Protein AF-I9ULK7-F1 (afdb_monomer)

pLDDT: mean 89.45, std 17.66, range [39.62, 98.81]

Radius of gyration: 28.42 Å; Cα contacts (8 Å, |Δi|>4): 139; chains: 1; bounding box: 73×61×87 Å

Nearest PDB structures (foldseek):
  4o8s-assembly1_A  TM=9.988E-01  e=1.876E-19  Helicobacter pylori J99
  4ok0-assembly1_A  TM=9.997E-01  e=8.310E-19  Helicobacter pylori J99
  8sqz-assembly1_D  TM=2.771E-01  e=1.094E+00  Homo sapiens
  2pfd-assembly1_A  TM=3.290E-01  e=4.106E+00  Rattus norvegicus

Sequence (172 aa):
MVRYATKDNKEEQTLKLEISYRDAPKESEVNVIEGMRIAKIERIIDNKLCACFDGEHIRTKARDLFDLHFLVKHYEEHFNLDLASRLKDFSKDPDKLVSDYLVDVKLDALLNQIMDLEETALELGVMAQLIHKKLEKQSHSLNALQEQQGYSNNDNSLDNSNENTYTHKRRR

Foldseek 3Di:
DDWDADPVGPDIDDDDDDDDPPDDDDPVQWDADPNDTDGDLLVVLVVLLLQDPNNPHHDQACVSLVVLLVCLVPPLVSDALVSLVSQLVSLVDLVVQCVSHVVNQCPDPVRVVPDPSSVSSVSSNVSSVVSNVVNVVVVVVVVVVVVVVVVVVVVPPDDDDDDDDDDDDDDD

Structure (mmCIF, N/CA/C/O backbone):
data_AF-I9ULK7-F1
#
_entry.id   AF-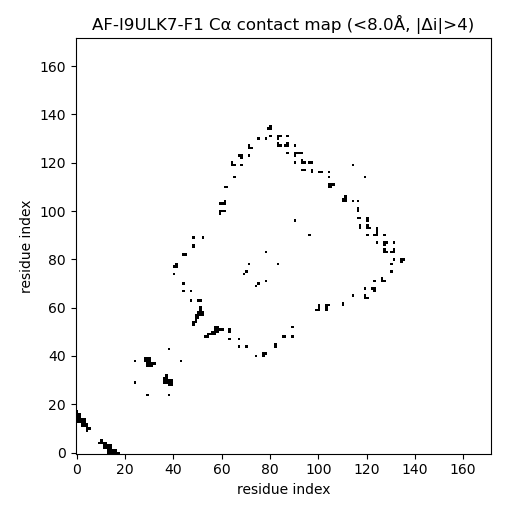I9ULK7-F1
#
loop_
_atom_site.group_PDB
_atom_site.id
_atom_site.type_symbol
_atom_site.label_atom_id
_atom_site.label_alt_id
_atom_site.label_comp_id
_atom_site.label_asym_id
_atom_site.label_entity_id
_atom_site.label_seq_id
_atom_site.pdbx_PDB_ins_code
_atom_site.Cartn_x
_atom_site.Cartn_y
_atom_site.Cartn_z
_atom_site.occupancy
_atom_site.B_iso_or_equiv
_atom_site.auth_seq_id
_atom_site.auth_comp_id
_atom_site.auth_asym_id
_atom_site.auth_atom_id
_atom_site.pdbx_PDB_model_num
ATOM 1 N N . MET A 1 1 ? 13.228 -16.427 -11.658 1.00 85.81 1 MET A N 1
ATOM 2 C CA . MET A 1 1 ? 12.959 -15.495 -12.778 1.00 85.81 1 MET A CA 1
ATOM 3 C C . MET A 1 1 ? 12.621 -16.309 -14.009 1.00 85.81 1 MET A C 1
ATOM 5 O O . MET A 1 1 ? 13.233 -17.351 -14.204 1.00 85.81 1 MET A O 1
ATOM 9 N N . VAL A 1 2 ? 11.663 -15.847 -14.805 1.00 93.19 2 VAL A N 1
ATOM 10 C CA . VAL A 1 2 ? 11.254 -16.457 -16.074 1.00 93.19 2 VAL A CA 1
ATOM 11 C C . VAL A 1 2 ? 11.706 -15.531 -17.203 1.00 93.19 2 VAL A C 1
ATOM 13 O O . VAL A 1 2 ? 11.415 -14.338 -17.156 1.00 93.19 2 VAL A O 1
ATOM 16 N N . ARG A 1 3 ? 12.441 -16.057 -18.185 1.00 96.81 3 ARG A N 1
ATOM 17 C CA . ARG A 1 3 ? 12.883 -15.320 -19.381 1.00 96.81 3 ARG A CA 1
ATOM 18 C C . ARG A 1 3 ? 11.943 -15.638 -20.538 1.00 96.81 3 ARG A C 1
ATOM 20 O O . ARG A 1 3 ? 11.554 -16.795 -20.690 1.00 96.81 3 ARG A O 1
ATOM 27 N N . TYR A 1 4 ? 11.551 -14.634 -21.315 1.00 96.44 4 TYR A N 1
ATOM 28 C CA . TYR A 1 4 ? 10.599 -14.799 -22.415 1.00 96.44 4 TYR A CA 1
ATOM 29 C C . TYR A 1 4 ? 10.809 -13.748 -23.513 1.00 96.44 4 TYR A C 1
ATOM 31 O O . TYR A 1 4 ? 11.455 -12.733 -23.294 1.00 96.44 4 TYR A O 1
ATOM 39 N N . ALA A 1 5 ? 10.233 -13.979 -24.690 1.00 97.06 5 ALA A N 1
ATOM 40 C CA . ALA A 1 5 ? 10.127 -13.001 -25.774 1.00 97.06 5 ALA A CA 1
ATOM 41 C C . ALA A 1 5 ? 8.726 -13.099 -26.391 1.00 97.06 5 ALA A C 1
ATOM 43 O O . ALA A 1 5 ? 8.034 -14.106 -26.205 1.00 97.06 5 ALA A O 1
ATOM 44 N N . THR A 1 6 ? 8.287 -12.076 -27.122 1.00 96.62 6 THR A N 1
ATOM 45 C CA . THR A 1 6 ? 6.943 -12.048 -27.712 1.00 96.62 6 THR A CA 1
ATOM 46 C C . THR A 1 6 ? 6.981 -12.247 -29.229 1.00 96.62 6 THR A C 1
ATOM 48 O O . THR A 1 6 ? 8.031 -12.371 -29.877 1.00 96.62 6 THR A O 1
ATOM 51 N N . LYS A 1 7 ? 5.796 -12.360 -29.839 1.00 96.62 7 LYS A N 1
ATOM 52 C CA . LYS A 1 7 ? 5.700 -12.355 -31.303 1.00 96.62 7 LYS A CA 1
ATOM 53 C C . LYS A 1 7 ? 6.122 -10.997 -31.868 1.00 96.62 7 LYS A C 1
ATOM 55 O O . LYS A 1 7 ? 6.837 -10.997 -32.867 1.00 96.62 7 LYS A O 1
ATOM 60 N N . ASP A 1 8 ? 5.769 -9.924 -31.166 1.00 97.00 8 ASP A N 1
ATOM 61 C CA . ASP A 1 8 ? 5.939 -8.532 -31.591 1.00 97.00 8 ASP A CA 1
ATOM 62 C C . ASP A 1 8 ? 7.332 -7.973 -31.279 1.00 97.00 8 ASP A C 1
ATOM 64 O O . ASP A 1 8 ? 7.844 -7.145 -32.025 1.00 97.00 8 ASP A O 1
ATOM 68 N N . ASN A 1 9 ? 7.978 -8.454 -30.211 1.00 94.00 9 ASN A N 1
ATOM 69 C CA . ASN A 1 9 ? 9.339 -8.081 -29.844 1.00 94.00 9 ASN A CA 1
ATOM 70 C C . ASN A 1 9 ? 10.181 -9.333 -29.553 1.00 94.00 9 ASN A C 1
ATOM 72 O O . ASN A 1 9 ? 9.836 -10.155 -28.702 1.00 94.00 9 ASN A O 1
ATOM 76 N N . LYS A 1 10 ? 11.295 -9.475 -30.283 1.00 95.25 10 LYS A N 1
ATOM 77 C CA . LYS A 1 10 ? 12.248 -10.586 -30.132 1.00 95.25 10 LYS A CA 1
ATOM 78 C C . LYS A 1 10 ? 13.305 -10.347 -29.062 1.00 95.25 10 LYS A C 1
ATOM 80 O O . LYS A 1 10 ? 14.040 -11.278 -28.747 1.00 95.25 10 LYS A O 1
ATOM 85 N N . GLU A 1 11 ? 13.380 -9.142 -28.512 1.00 97.06 11 GLU A N 1
ATOM 86 C CA . GLU A 1 11 ? 14.245 -8.846 -27.380 1.00 97.06 11 GLU A CA 1
ATOM 87 C C . GLU A 1 11 ? 13.792 -9.622 -26.138 1.00 97.06 11 GLU A C 1
ATOM 89 O O . GLU A 1 11 ? 12.609 -9.618 -25.784 1.00 97.06 11 GLU A O 1
ATOM 94 N N . GLU A 1 12 ? 14.739 -10.287 -25.475 1.00 96.81 12 GLU A N 1
ATOM 95 C CA . GLU A 1 12 ? 14.461 -11.068 -24.273 1.00 96.81 12 GLU A CA 1
ATOM 96 C C . GLU A 1 12 ? 14.032 -10.158 -23.117 1.00 96.81 12 GLU A C 1
ATOM 98 O O . GLU A 1 12 ? 14.731 -9.226 -22.728 1.00 96.81 12 GLU A O 1
ATOM 103 N N . GLN A 1 13 ? 12.886 -10.484 -22.533 1.00 97.12 13 GLN A N 1
ATOM 104 C CA . GLN A 1 13 ? 12.318 -9.847 -21.358 1.00 97.12 13 GLN A CA 1
ATOM 105 C C . GLN A 1 13 ? 12.369 -10.802 -20.164 1.00 97.12 13 GLN A C 1
ATOM 107 O O . GLN A 1 13 ? 12.465 -12.026 -20.300 1.00 97.12 13 GLN A O 1
ATOM 112 N N . THR A 1 14 ? 12.283 -10.240 -18.958 1.00 97.44 14 THR A N 1
ATOM 113 C CA . THR A 1 14 ? 12.330 -11.015 -17.714 1.00 97.44 14 THR A CA 1
ATOM 114 C C . THR A 1 14 ? 11.110 -10.741 -16.842 1.00 97.44 14 THR A C 1
ATOM 116 O O . THR A 1 14 ? 10.797 -9.596 -16.536 1.00 97.44 14 THR A O 1
ATOM 119 N N . LEU A 1 15 ? 10.458 -11.810 -16.382 1.00 97.00 15 LEU A N 1
ATOM 120 C CA . LEU A 1 15 ? 9.415 -11.785 -15.361 1.00 97.00 15 LEU A CA 1
ATOM 121 C C . LEU A 1 15 ? 9.979 -12.316 -14.037 1.00 97.00 15 LEU A C 1
ATOM 123 O O . LEU A 1 15 ? 10.397 -13.477 -13.922 1.00 97.00 15 LEU A O 1
ATOM 127 N N . LYS A 1 16 ? 9.987 -11.471 -13.003 1.00 96.62 16 LYS A N 1
ATOM 128 C CA . LYS A 1 16 ? 10.306 -11.909 -11.642 1.00 96.62 16 LYS A CA 1
ATOM 129 C C . LYS A 1 16 ? 9.078 -12.610 -11.050 1.00 96.62 16 LYS A C 1
ATOM 131 O O . LYS A 1 16 ? 8.044 -11.984 -10.866 1.00 96.62 16 LYS A O 1
ATOM 136 N N . LEU A 1 17 ? 9.219 -13.900 -10.747 1.00 96.12 17 LEU A N 1
ATOM 137 C CA . LEU A 1 17 ? 8.221 -14.713 -10.049 1.00 96.12 17 LEU A CA 1
ATOM 138 C C . LEU A 1 17 ? 8.828 -15.164 -8.720 1.00 96.12 17 LEU A C 1
ATOM 140 O O . LEU A 1 17 ? 9.922 -15.735 -8.714 1.00 96.12 17 LEU A O 1
ATOM 144 N N . GLU A 1 18 ? 8.140 -14.868 -7.621 1.00 94.50 18 GLU A N 1
ATOM 145 C CA . GLU A 1 18 ? 8.584 -15.111 -6.247 1.00 94.50 18 GLU A CA 1
ATOM 146 C C . GLU A 1 18 ? 7.429 -15.706 -5.431 1.00 94.50 18 GLU A C 1
ATOM 148 O O . GLU A 1 18 ? 6.281 -15.302 -5.606 1.00 94.50 18 GLU A O 1
ATOM 153 N N . ILE A 1 19 ? 7.724 -16.696 -4.581 1.00 94.25 19 ILE A N 1
ATOM 154 C CA . ILE A 1 19 ? 6.734 -17.426 -3.776 1.00 94.25 19 ILE A CA 1
ATOM 155 C C . ILE A 1 19 ? 7.267 -17.549 -2.347 1.00 94.25 19 ILE A C 1
ATOM 157 O O . ILE A 1 19 ? 8.391 -18.012 -2.146 1.00 94.25 19 ILE A O 1
ATOM 161 N N . SER A 1 20 ? 6.447 -17.180 -1.361 1.00 93.25 20 SER A N 1
ATOM 162 C CA . SER A 1 20 ? 6.693 -17.481 0.053 1.00 93.25 20 SER A CA 1
ATOM 163 C C . SER A 1 20 ? 5.826 -18.659 0.494 1.00 93.25 20 SER A C 1
ATOM 165 O O . SER A 1 20 ? 4.623 -18.663 0.246 1.00 93.25 20 SER A O 1
ATOM 167 N N . TYR A 1 21 ? 6.434 -19.636 1.170 1.00 93.31 21 TYR A N 1
ATOM 168 C CA . TYR A 1 21 ? 5.750 -20.826 1.697 1.00 93.31 21 TYR A CA 1
ATOM 169 C C . TYR A 1 21 ? 5.499 -20.774 3.213 1.00 93.31 21 TYR A C 1
ATOM 171 O O . TYR A 1 21 ? 4.923 -21.709 3.756 1.00 93.31 21 TYR A O 1
ATOM 179 N N . ARG A 1 22 ? 5.965 -19.724 3.907 1.00 88.38 22 ARG A N 1
ATOM 180 C CA . ARG A 1 22 ? 5.948 -19.655 5.380 1.00 88.38 22 ARG A CA 1
ATOM 181 C C . ARG A 1 22 ? 4.564 -19.322 5.937 1.00 88.38 22 ARG A C 1
ATOM 183 O O . ARG A 1 22 ? 4.036 -20.084 6.734 1.00 88.38 22 ARG A O 1
ATOM 190 N N . ASP A 1 23 ? 3.960 -18.247 5.438 1.00 89.50 23 ASP A N 1
ATOM 191 C CA . ASP A 1 23 ? 2.718 -17.692 5.987 1.00 89.50 23 ASP A CA 1
ATOM 192 C C . ASP A 1 23 ? 1.606 -17.695 4.939 1.00 89.50 23 ASP A C 1
ATOM 194 O O . ASP A 1 23 ? 1.118 -16.644 4.527 1.00 89.50 23 ASP A O 1
ATOM 198 N N . ALA A 1 24 ? 1.224 -18.871 4.438 1.00 90.94 24 ALA A N 1
ATOM 199 C CA . ALA A 1 24 ? 0.141 -18.964 3.462 1.00 90.94 24 ALA A CA 1
ATOM 200 C C . ALA A 1 24 ? -1.199 -18.492 4.075 1.00 90.94 24 ALA A C 1
ATOM 202 O O . ALA A 1 24 ? -1.508 -18.862 5.211 1.00 90.94 24 ALA A O 1
ATOM 203 N N . PRO A 1 25 ? -2.010 -17.687 3.357 1.00 92.06 25 PRO A N 1
ATOM 204 C CA . PRO A 1 25 ? -3.349 -17.334 3.822 1.00 92.06 25 PRO A CA 1
ATOM 205 C C . PRO A 1 25 ? -4.225 -18.585 3.918 1.00 92.06 25 PRO A C 1
ATOM 207 O O . PRO A 1 25 ? -4.061 -19.535 3.146 1.00 92.06 25 PRO A O 1
ATOM 210 N N . LYS A 1 26 ? -5.193 -18.579 4.837 1.00 92.56 26 LYS A N 1
ATOM 211 C CA . LYS A 1 26 ? -6.213 -19.639 4.881 1.00 92.56 26 LYS A CA 1
ATOM 212 C C . LYS A 1 26 ? -7.089 -19.553 3.630 1.00 92.56 26 LYS A C 1
ATOM 214 O O . LYS A 1 26 ? -7.291 -18.468 3.098 1.00 92.56 26 LYS A O 1
ATOM 219 N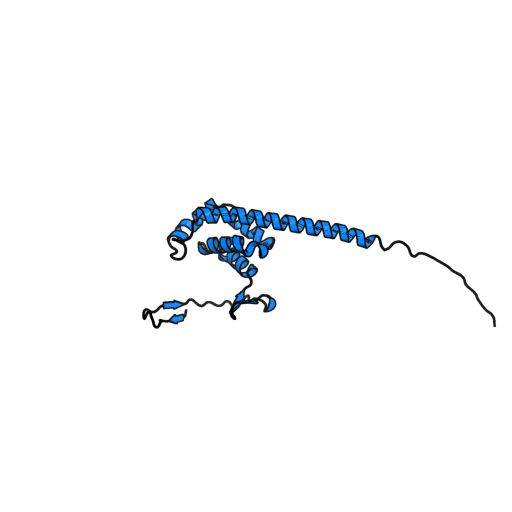 N . GLU A 1 27 ? -7.703 -20.657 3.203 1.00 94.00 27 GLU A N 1
ATOM 220 C CA . GLU A 1 27 ? -8.613 -20.641 2.038 1.00 94.00 27 GLU A CA 1
ATOM 221 C C . GLU A 1 27 ? -9.764 -19.628 2.191 1.00 94.00 27 GLU A C 1
ATOM 223 O O . GLU A 1 27 ? -10.162 -18.991 1.223 1.00 94.00 27 GLU A O 1
ATOM 228 N N . SER A 1 28 ? -10.244 -19.394 3.417 1.00 93.62 28 SER A N 1
ATOM 229 C CA . SER A 1 28 ? -11.262 -18.374 3.728 1.00 93.62 28 SER A CA 1
ATOM 230 C C . SER A 1 28 ? -10.788 -16.921 3.553 1.00 93.62 28 SER A C 1
ATOM 232 O O . SER A 1 28 ? -11.585 -15.983 3.636 1.00 93.62 28 SER A O 1
ATOM 234 N N . GLU A 1 29 ? -9.486 -16.710 3.368 1.00 92.75 29 GLU A N 1
ATOM 235 C CA . GLU A 1 29 ? -8.819 -15.413 3.206 1.00 92.75 29 GLU A CA 1
ATOM 236 C C . GLU A 1 29 ? -8.356 -15.174 1.759 1.00 92.75 29 GLU A C 1
ATOM 238 O O . GLU A 1 29 ? -7.696 -14.172 1.482 1.00 92.75 29 GLU A O 1
ATOM 243 N N . VAL A 1 30 ? -8.710 -16.075 0.837 1.00 96.38 30 VAL A N 1
ATOM 244 C CA . VAL A 1 30 ? -8.383 -15.977 -0.587 1.00 96.38 30 VAL A CA 1
ATOM 245 C C . VAL A 1 30 ? -9.602 -15.489 -1.361 1.00 96.38 30 VAL A C 1
ATOM 247 O O . VAL A 1 30 ? -10.669 -16.099 -1.318 1.00 96.38 30 VAL A O 1
ATOM 250 N N . ASN A 1 31 ? -9.427 -14.402 -2.106 1.00 96.25 31 ASN A N 1
ATOM 251 C CA . ASN A 1 31 ? -10.412 -13.916 -3.063 1.00 96.25 31 ASN A CA 1
ATOM 252 C C . ASN A 1 31 ? -10.200 -14.588 -4.425 1.00 96.25 31 ASN A C 1
ATOM 254 O O . ASN A 1 31 ? -9.085 -14.990 -4.768 1.00 96.25 31 ASN A O 1
ATOM 258 N N . VAL A 1 32 ? -11.263 -14.658 -5.227 1.00 97.69 32 VAL A N 1
ATOM 259 C CA . VAL A 1 32 ? -11.184 -15.033 -6.644 1.00 97.69 32 VAL A CA 1
ATOM 260 C C . VAL A 1 32 ? -11.691 -13.865 -7.481 1.00 97.69 32 VAL A C 1
ATOM 262 O O . VAL A 1 32 ? -12.853 -13.489 -7.360 1.00 97.69 32 VAL A O 1
ATOM 265 N N . ILE A 1 33 ? -10.822 -13.289 -8.310 1.00 97.00 33 ILE A N 1
ATOM 266 C CA . ILE A 1 33 ? -11.131 -12.147 -9.184 1.00 97.00 33 ILE A CA 1
ATOM 267 C C . ILE A 1 33 ? -10.690 -12.525 -10.596 1.00 97.00 33 ILE A C 1
ATOM 269 O O . ILE A 1 33 ? -9.532 -12.889 -10.789 1.00 97.00 33 ILE A O 1
ATOM 273 N N . GLU A 1 34 ? -11.608 -12.497 -11.566 1.00 97.12 34 GLU A N 1
ATOM 274 C CA . GLU A 1 34 ? -11.343 -12.915 -12.957 1.00 97.12 34 GLU A CA 1
ATOM 275 C C . GLU A 1 34 ? -10.654 -14.294 -13.059 1.00 97.12 34 GLU A C 1
ATOM 277 O O . GLU A 1 34 ? -9.732 -14.516 -13.841 1.00 97.12 34 GLU A O 1
ATOM 282 N N . GLY A 1 35 ? -11.066 -15.235 -12.199 1.00 97.25 35 GLY A N 1
ATOM 283 C CA . GLY A 1 35 ? -10.504 -16.589 -12.130 1.00 97.25 35 GLY A CA 1
ATOM 284 C C . GLY A 1 35 ? -9.127 -16.698 -11.457 1.00 97.25 35 GLY A C 1
ATOM 285 O O . GLY A 1 35 ? -8.611 -17.806 -11.314 1.00 97.25 35 GLY A O 1
ATOM 286 N N . MET A 1 36 ? -8.538 -15.590 -10.999 1.00 97.69 36 MET A N 1
ATOM 287 C CA . MET A 1 36 ? -7.260 -15.569 -10.285 1.00 97.69 36 MET A CA 1
ATOM 288 C C . MET A 1 36 ? -7.469 -15.605 -8.772 1.00 97.69 36 MET A C 1
ATOM 290 O O . MET A 1 36 ? -8.313 -14.891 -8.236 1.00 97.69 36 MET A O 1
ATOM 294 N N . ARG A 1 37 ? -6.658 -16.404 -8.070 1.00 97.56 37 ARG A N 1
ATOM 295 C CA . ARG A 1 37 ? -6.616 -16.444 -6.601 1.00 97.56 37 ARG A CA 1
ATOM 296 C C . ARG A 1 37 ? -5.740 -15.304 -6.087 1.00 97.56 37 ARG A C 1
ATOM 298 O O . ARG A 1 37 ? -4.541 -15.294 -6.354 1.00 97.56 37 ARG A O 1
ATOM 305 N N . ILE A 1 38 ? -6.336 -14.357 -5.367 1.00 97.44 38 IL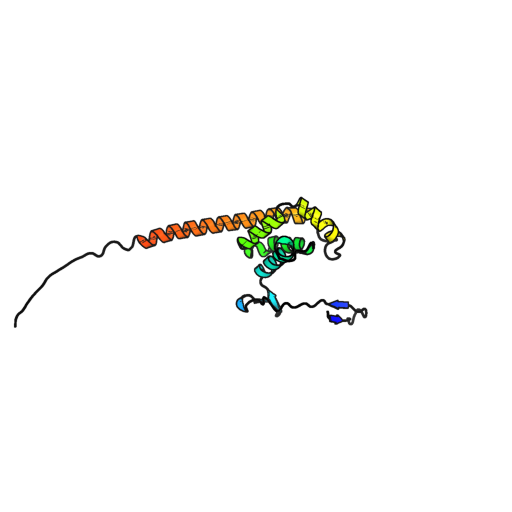E A N 1
ATOM 306 C CA . ILE A 1 38 ? -5.688 -13.112 -4.933 1.00 97.44 38 ILE A CA 1
ATOM 307 C C . ILE A 1 38 ? -5.886 -12.926 -3.426 1.00 97.44 38 ILE A C 1
ATOM 309 O O . ILE A 1 38 ? -6.906 -13.320 -2.862 1.00 97.44 38 ILE A O 1
ATOM 313 N N . ALA A 1 39 ? -4.892 -12.342 -2.758 1.00 97.12 39 ALA A N 1
ATOM 314 C CA . ALA A 1 39 ? -5.006 -11.972 -1.353 1.00 97.12 39 ALA A CA 1
ATOM 315 C C . ALA A 1 39 ? -6.103 -10.914 -1.136 1.00 97.12 39 ALA A C 1
ATOM 317 O O . ALA A 1 39 ? -6.353 -10.068 -1.994 1.00 97.12 39 ALA A O 1
ATOM 318 N N . LYS A 1 40 ? -6.729 -10.941 0.041 1.00 97.62 40 LYS A N 1
ATOM 319 C CA . LYS A 1 40 ? -7.622 -9.872 0.501 1.00 97.62 40 LYS A CA 1
ATOM 320 C C . LYS A 1 40 ? -6.889 -8.537 0.678 1.00 97.62 40 LYS A C 1
ATOM 322 O O . LYS A 1 40 ? -5.687 -8.520 0.953 1.00 97.62 40 LYS A O 1
ATOM 327 N N . ILE A 1 41 ? -7.629 -7.434 0.560 1.00 98.12 41 ILE A N 1
ATOM 328 C CA . ILE A 1 41 ? -7.093 -6.068 0.637 1.00 98.12 41 ILE A CA 1
ATOM 329 C C . ILE A 1 41 ? -6.415 -5.807 1.987 1.00 98.12 41 ILE A C 1
ATOM 331 O O . ILE A 1 41 ? -5.305 -5.287 2.013 1.00 98.12 41 ILE A O 1
ATOM 335 N N . GLU A 1 42 ? -7.003 -6.266 3.091 1.00 97.88 42 GLU A N 1
ATOM 336 C CA . GLU A 1 42 ? -6.460 -6.131 4.448 1.00 97.88 42 GLU A CA 1
ATOM 337 C C . GLU A 1 42 ? -5.045 -6.710 4.548 1.00 97.88 42 GLU A C 1
ATOM 339 O O . GLU A 1 42 ? -4.142 -6.099 5.116 1.00 97.88 42 GLU A O 1
ATOM 344 N N . ARG A 1 43 ? -4.828 -7.873 3.924 1.00 97.50 43 ARG A N 1
ATOM 345 C CA . ARG A 1 43 ? -3.520 -8.529 3.884 1.00 97.50 43 ARG A CA 1
ATOM 346 C C . ARG A 1 43 ? -2.532 -7.778 2.992 1.00 97.50 43 ARG A C 1
ATOM 348 O O . ARG A 1 43 ? -1.332 -7.799 3.253 1.00 97.50 43 ARG A O 1
ATOM 355 N N . ILE A 1 44 ? -2.997 -7.146 1.919 1.00 98.25 44 ILE A N 1
ATOM 356 C CA . ILE A 1 44 ? -2.141 -6.323 1.054 1.00 98.25 44 ILE A CA 1
ATOM 357 C C . ILE A 1 44 ? -1.697 -5.061 1.806 1.00 98.25 44 ILE A C 1
ATOM 359 O O . ILE A 1 44 ? -0.506 -4.754 1.790 1.00 98.25 44 ILE A O 1
ATOM 363 N N . ILE A 1 45 ? -2.617 -4.388 2.509 1.00 98.56 45 ILE A N 1
ATOM 364 C CA . ILE A 1 45 ? -2.327 -3.222 3.359 1.00 98.56 45 ILE A CA 1
ATOM 365 C C . ILE A 1 45 ? -1.297 -3.593 4.432 1.00 98.56 45 ILE A C 1
ATOM 367 O O . ILE A 1 45 ? -0.275 -2.921 4.557 1.00 98.56 45 ILE A O 1
ATOM 371 N N . ASP A 1 46 ? -1.526 -4.688 5.160 1.00 98.44 46 ASP A N 1
ATOM 372 C CA . ASP A 1 46 ? -0.621 -5.148 6.216 1.00 98.44 46 ASP A CA 1
ATOM 373 C C . ASP A 1 46 ? 0.797 -5.425 5.691 1.00 98.44 46 ASP A C 1
ATOM 375 O O . ASP A 1 46 ? 1.783 -4.929 6.234 1.00 98.44 46 ASP A O 1
ATOM 379 N N . ASN A 1 47 ? 0.914 -6.138 4.565 1.00 97.81 47 ASN A N 1
ATOM 380 C CA . ASN A 1 47 ? 2.214 -6.404 3.948 1.00 97.81 47 ASN A CA 1
ATOM 381 C C . ASN A 1 47 ? 2.903 -5.128 3.445 1.00 97.81 47 ASN A C 1
ATOM 383 O O . ASN A 1 47 ? 4.133 -5.060 3.446 1.00 97.81 47 ASN A O 1
ATOM 387 N N . LYS A 1 48 ? 2.137 -4.126 2.997 1.00 98.56 48 LYS A N 1
ATOM 388 C CA . LYS A 1 48 ? 2.681 -2.826 2.591 1.00 98.56 48 LYS A CA 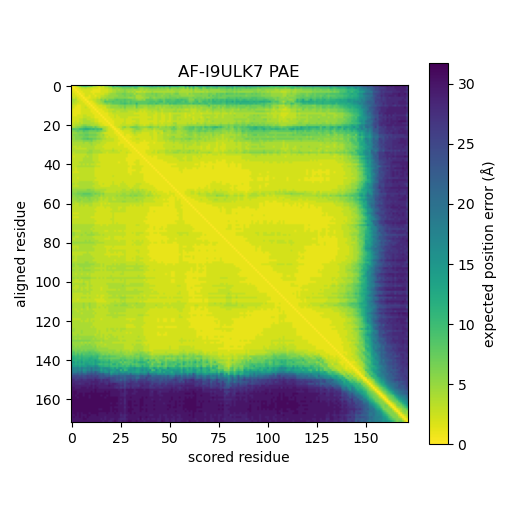1
ATOM 389 C C . LYS A 1 48 ? 3.264 -2.076 3.782 1.00 98.56 48 LYS A C 1
ATOM 391 O O . LYS A 1 48 ? 4.419 -1.670 3.703 1.00 98.56 48 LYS A O 1
ATOM 396 N N . LEU A 1 49 ? 2.522 -1.983 4.885 1.00 98.69 49 LEU A N 1
ATOM 397 C CA . LEU A 1 49 ? 2.992 -1.364 6.128 1.00 98.69 49 LEU A CA 1
ATOM 398 C C . LEU A 1 49 ? 4.217 -2.093 6.697 1.00 98.69 49 LEU A C 1
ATOM 400 O O . LEU A 1 49 ? 5.230 -1.452 6.974 1.00 98.69 49 LEU A O 1
ATOM 404 N N . CYS A 1 50 ? 4.196 -3.429 6.733 1.00 98.19 50 CYS A N 1
ATOM 405 C CA . CYS A 1 50 ? 5.360 -4.217 7.139 1.00 98.19 50 CYS A CA 1
ATOM 406 C C . CYS A 1 50 ? 6.586 -3.914 6.261 1.00 98.19 50 CYS A C 1
ATOM 408 O O . CYS A 1 50 ? 7.710 -3.809 6.750 1.00 98.19 50 CYS A O 1
ATOM 410 N N . ALA A 1 51 ? 6.393 -3.766 4.949 1.00 98.12 51 ALA A N 1
ATOM 411 C CA . ALA A 1 51 ? 7.497 -3.526 4.033 1.00 98.12 51 ALA A CA 1
ATOM 412 C C . ALA A 1 51 ? 8.091 -2.116 4.149 1.00 98.12 51 ALA A C 1
ATOM 414 O O . ALA A 1 51 ? 9.294 -1.979 3.949 1.00 98.12 51 ALA A O 1
ATOM 415 N N . CYS A 1 52 ? 7.300 -1.080 4.438 1.00 98.19 52 CYS A N 1
ATOM 416 C CA . CYS A 1 52 ? 7.776 0.309 4.408 1.00 98.19 52 CYS A CA 1
ATOM 417 C C . CYS A 1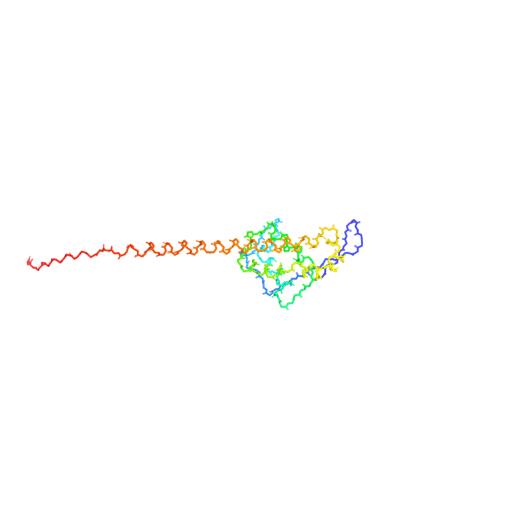 52 ? 7.878 0.993 5.777 1.00 98.19 52 CYS A C 1
ATOM 419 O O . CYS A 1 52 ? 8.372 2.119 5.837 1.00 98.19 52 CYS A O 1
ATOM 421 N N . PHE A 1 53 ? 7.413 0.361 6.859 1.00 98.56 53 PHE A N 1
ATOM 422 C CA . PHE A 1 53 ? 7.301 1.020 8.160 1.00 98.56 53 PHE A CA 1
ATOM 423 C C . PHE A 1 53 ? 7.720 0.160 9.356 1.00 98.56 53 PHE A C 1
ATOM 425 O O . PHE A 1 53 ? 8.644 0.550 10.067 1.00 98.56 53 PHE A O 1
ATOM 432 N N . ASP A 1 54 ? 7.064 -0.979 9.593 1.00 97.75 54 ASP A N 1
ATOM 433 C CA . ASP A 1 54 ? 7.118 -1.664 10.898 1.00 97.75 54 ASP A CA 1
ATOM 434 C C . ASP A 1 54 ? 7.458 -3.162 10.853 1.00 97.75 54 ASP A C 1
ATOM 436 O O . ASP A 1 54 ? 7.442 -3.834 11.885 1.00 97.75 54 ASP A O 1
ATOM 440 N N . GLY A 1 55 ? 7.819 -3.694 9.685 1.00 96.62 55 GLY A N 1
ATOM 441 C CA . GLY A 1 55 ? 8.314 -5.064 9.560 1.00 96.62 55 GLY A CA 1
ATOM 442 C C . GLY A 1 55 ? 9.801 -5.207 9.901 1.00 96.62 55 GLY A C 1
ATOM 443 O O . GLY A 1 55 ? 10.536 -4.236 10.068 1.00 96.62 55 GLY A O 1
ATOM 444 N N . GLU A 1 56 ? 10.283 -6.451 9.944 1.00 95.19 56 GLU A N 1
ATOM 445 C CA . GLU A 1 56 ? 11.682 -6.769 10.291 1.00 95.19 56 GLU A CA 1
ATOM 446 C C . GLU A 1 56 ? 12.712 -6.199 9.296 1.00 95.19 56 GLU A C 1
ATOM 448 O O . GLU A 1 56 ? 13.852 -5.895 9.658 1.00 95.19 56 GLU A O 1
ATOM 453 N N . HIS A 1 57 ? 12.328 -6.070 8.024 1.00 94.62 57 HIS A N 1
ATOM 454 C CA . HIS A 1 57 ? 13.200 -5.650 6.928 1.00 94.62 57 HIS A CA 1
ATOM 455 C C . HIS A 1 57 ? 12.532 -4.562 6.090 1.00 94.62 57 HIS A C 1
ATOM 457 O O . HIS A 1 57 ? 12.109 -4.799 4.954 1.00 94.62 57 HIS A O 1
ATOM 463 N N . ILE A 1 58 ? 12.438 -3.366 6.670 1.00 96.81 58 ILE A N 1
ATOM 464 C CA . ILE A 1 58 ? 11.857 -2.210 5.990 1.00 96.81 58 ILE A CA 1
ATOM 465 C C . ILE A 1 58 ? 12.676 -1.801 4.762 1.00 96.81 58 ILE A C 1
ATOM 467 O O . ILE A 1 58 ? 13.904 -1.914 4.727 1.00 96.81 58 ILE A O 1
ATOM 471 N N . ARG A 1 59 ? 11.985 -1.284 3.749 1.00 97.12 59 ARG A N 1
ATOM 472 C CA . ARG A 1 59 ? 12.569 -0.722 2.532 1.00 97.12 59 ARG A CA 1
ATOM 473 C C . ARG A 1 59 ? 12.051 0.688 2.290 1.00 97.12 59 ARG A C 1
ATOM 475 O O . ARG A 1 59 ? 10.925 1.019 2.640 1.00 97.12 59 ARG A O 1
ATOM 482 N N . THR A 1 60 ? 12.841 1.467 1.567 1.00 97.19 60 THR A N 1
ATOM 483 C CA . THR A 1 60 ? 12.438 2.780 1.057 1.00 97.19 60 THR A CA 1
ATOM 484 C C . THR A 1 60 ? 12.149 2.646 -0.436 1.00 97.19 60 THR A C 1
ATOM 486 O O . THR A 1 60 ? 13.057 2.723 -1.266 1.00 97.19 60 THR A O 1
ATOM 489 N N . LYS A 1 61 ? 10.890 2.344 -0.776 1.00 98.31 61 LYS A N 1
ATOM 490 C CA . LYS A 1 61 ? 10.388 2.309 -2.157 1.00 98.31 61 LYS A CA 1
ATOM 491 C C . LYS A 1 61 ? 9.142 3.177 -2.294 1.00 98.31 61 LYS A C 1
ATOM 493 O O . LYS A 1 61 ? 8.143 2.916 -1.634 1.00 98.31 61 LYS A O 1
ATOM 498 N N . ALA A 1 62 ? 9.169 4.162 -3.187 1.00 98.38 62 ALA A N 1
ATOM 499 C CA . ALA A 1 62 ? 8.084 5.130 -3.357 1.00 98.38 62 ALA A CA 1
ATOM 500 C C . ALA A 1 62 ? 6.755 4.488 -3.789 1.00 98.38 62 ALA A C 1
ATOM 502 O O . ALA A 1 62 ? 5.684 5.002 -3.476 1.00 98.38 62 ALA A O 1
ATOM 503 N N . ARG A 1 63 ? 6.809 3.307 -4.421 1.00 98.56 63 ARG A N 1
ATOM 504 C CA . ARG A 1 63 ? 5.617 2.494 -4.724 1.00 98.56 63 ARG A CA 1
ATOM 505 C C . ARG A 1 63 ? 4.832 2.104 -3.476 1.00 98.56 63 ARG A C 1
ATOM 507 O O . ARG A 1 63 ? 3.639 1.859 -3.564 1.00 98.56 63 ARG A O 1
ATOM 514 N N . ASP A 1 64 ? 5.477 1.994 -2.317 1.00 98.62 64 ASP A N 1
ATOM 515 C CA . ASP A 1 64 ? 4.765 1.702 -1.072 1.00 98.62 64 ASP A CA 1
ATOM 516 C C . ASP A 1 64 ? 3.915 2.898 -0.636 1.00 98.62 64 ASP A C 1
ATOM 518 O O . ASP A 1 64 ? 2.751 2.706 -0.296 1.00 98.62 64 ASP A O 1
ATOM 522 N N . LEU A 1 65 ? 4.438 4.121 -0.769 1.00 98.62 65 LEU A N 1
ATOM 523 C CA . LEU A 1 65 ? 3.681 5.351 -0.533 1.00 98.62 65 LEU A CA 1
ATOM 524 C C . LEU A 1 65 ? 2.524 5.513 -1.535 1.00 98.62 65 LEU A C 1
ATOM 526 O O . LEU A 1 65 ? 1.394 5.765 -1.123 1.00 98.62 65 LEU A O 1
ATOM 530 N N . PHE A 1 66 ? 2.794 5.316 -2.829 1.00 98.81 66 PHE A N 1
ATOM 531 C CA . PHE A 1 66 ? 1.781 5.395 -3.887 1.00 98.81 66 PHE A CA 1
ATOM 532 C C . PHE A 1 66 ? 0.644 4.385 -3.669 1.00 98.81 66 PHE A C 1
ATOM 534 O O . PHE A 1 66 ? -0.532 4.746 -3.680 1.00 98.81 66 PHE A O 1
ATOM 541 N N . ASP A 1 67 ? 0.984 3.120 -3.409 1.00 98.75 67 ASP A N 1
ATOM 542 C CA . ASP A 1 67 ? -0.017 2.068 -3.234 1.00 98.75 67 ASP A CA 1
ATOM 543 C C . ASP A 1 67 ? -0.813 2.250 -1.930 1.00 98.75 67 ASP A C 1
ATOM 545 O O . ASP A 1 67 ? -2.016 2.007 -1.919 1.00 98.75 67 ASP A O 1
ATOM 549 N N . LEU A 1 68 ? -0.188 2.699 -0.833 1.00 98.81 68 LEU A N 1
ATOM 550 C CA . LEU A 1 68 ? -0.907 2.996 0.414 1.00 98.81 68 LEU A CA 1
ATOM 551 C C . LEU A 1 68 ? -1.860 4.186 0.261 1.00 98.81 68 LEU A C 1
ATOM 553 O O . LEU A 1 68 ? -2.968 4.138 0.796 1.00 98.81 68 LEU A O 1
ATOM 557 N N . HIS A 1 69 ? -1.470 5.214 -0.500 1.00 98.81 69 HIS A N 1
ATOM 558 C CA . HIS A 1 69 ? -2.366 6.311 -0.873 1.00 98.81 69 HIS A CA 1
ATOM 559 C C . HIS A 1 69 ? -3.561 5.818 -1.696 1.00 98.81 69 HIS A C 1
ATOM 561 O O . HIS A 1 69 ? -4.706 6.133 -1.374 1.00 98.81 69 HIS A O 1
ATOM 567 N N . PHE A 1 70 ? -3.325 4.957 -2.684 1.00 98.81 70 PHE A N 1
ATOM 568 C CA . PHE A 1 70 ? -4.401 4.334 -3.452 1.00 98.81 70 PHE A CA 1
ATOM 569 C C . PHE A 1 70 ? -5.345 3.504 -2.565 1.00 98.81 70 PHE A C 1
ATOM 571 O O . PHE A 1 70 ? -6.567 3.636 -2.652 1.00 98.81 70 PHE A O 1
ATOM 578 N N . LEU A 1 71 ? -4.787 2.670 -1.683 1.00 98.81 71 LEU A N 1
ATOM 579 C CA . LEU A 1 71 ? -5.552 1.803 -0.785 1.00 98.81 71 LEU A CA 1
ATOM 580 C C . LEU A 1 71 ? -6.418 2.619 0.173 1.00 98.81 71 LEU A C 1
ATOM 582 O O . LEU A 1 71 ? -7.600 2.326 0.323 1.00 98.81 71 LEU A O 1
ATOM 586 N N . VAL A 1 72 ? -5.869 3.667 0.785 1.00 98.25 72 V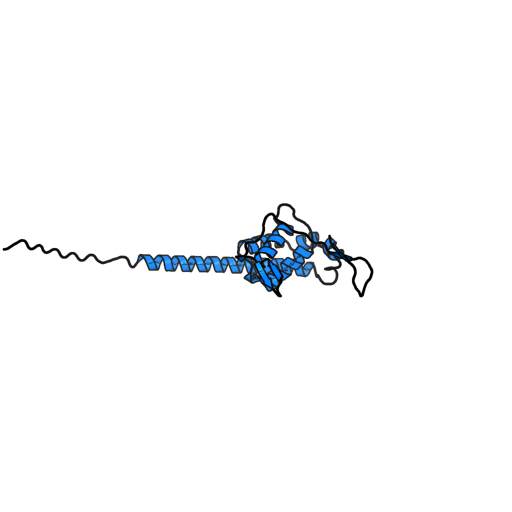AL A N 1
ATOM 587 C CA . VAL A 1 72 ? -6.636 4.501 1.715 1.00 98.25 72 VAL A CA 1
ATOM 588 C C . VAL A 1 72 ? -7.726 5.311 1.002 1.00 98.25 72 VAL A C 1
ATOM 590 O O . VAL A 1 72 ? -8.797 5.515 1.561 1.00 98.25 72 VAL A O 1
ATOM 593 N N . LYS A 1 73 ? -7.485 5.742 -0.243 1.00 98.44 73 LYS A N 1
ATOM 594 C CA . LYS A 1 73 ? -8.412 6.585 -1.014 1.00 98.44 73 LYS A CA 1
ATOM 595 C C . LYS A 1 73 ? -9.590 5.806 -1.599 1.00 98.44 73 LYS A C 1
ATOM 597 O O . LYS A 1 73 ? -10.666 6.372 -1.775 1.00 98.44 73 LYS A O 1
ATOM 602 N N . HIS A 1 74 ? -9.387 4.528 -1.923 1.00 98.50 74 HIS A N 1
ATOM 603 C CA . HIS A 1 74 ? -10.369 3.719 -2.655 1.00 98.50 74 HIS A CA 1
ATOM 604 C C . HIS A 1 74 ? -10.894 2.499 -1.899 1.00 98.50 74 HIS A C 1
ATOM 606 O O . HIS A 1 74 ? -11.894 1.934 -2.331 1.00 98.50 74 HIS A O 1
ATOM 612 N N . TYR A 1 75 ? -10.240 2.102 -0.808 1.00 98.50 75 TYR A N 1
ATOM 613 C CA . TYR A 1 75 ? -10.560 0.900 -0.035 1.00 98.50 75 TYR A CA 1
ATOM 614 C C . TYR A 1 75 ? -10.524 1.186 1.476 1.00 98.50 75 TYR A C 1
ATOM 616 O O . TYR A 1 75 ? -10.074 0.354 2.270 1.00 98.50 75 TYR A O 1
ATOM 624 N N . GLU A 1 76 ? -10.961 2.381 1.893 1.00 97.75 76 GLU A N 1
ATOM 625 C CA . GLU A 1 76 ? -10.935 2.806 3.300 1.00 97.75 76 GLU A CA 1
ATOM 626 C C . GLU A 1 76 ? -11.701 1.857 4.236 1.00 97.75 76 GLU A C 1
ATOM 628 O O . GLU A 1 76 ? -11.355 1.715 5.407 1.00 97.75 76 GLU A O 1
ATOM 633 N N . GLU A 1 77 ? -12.727 1.177 3.729 1.00 97.75 77 GLU A N 1
ATOM 634 C CA . GLU A 1 77 ? -13.562 0.230 4.465 1.00 97.75 77 GLU A CA 1
ATOM 635 C C . GLU A 1 77 ? -12.821 -1.042 4.889 1.00 97.75 77 GLU A C 1
ATOM 637 O O . GLU A 1 77 ? -13.266 -1.727 5.810 1.00 97.75 77 GLU A O 1
ATOM 642 N N . HIS A 1 78 ? -11.686 -1.341 4.254 1.00 98.31 78 HIS A N 1
ATOM 643 C CA . HIS A 1 78 ? -10.835 -2.477 4.602 1.00 98.31 78 HIS A CA 1
ATOM 644 C C . HIS A 1 78 ? -9.824 -2.142 5.711 1.00 98.31 78 HIS A C 1
ATOM 646 O O . HIS A 1 78 ? -9.116 -3.023 6.200 1.00 98.31 78 HIS A O 1
ATOM 652 N N . PHE A 1 79 ? -9.751 -0.887 6.160 1.00 98.44 79 PHE A N 1
ATOM 653 C CA . PHE A 1 79 ? -8.926 -0.533 7.309 1.00 98.44 79 PHE A CA 1
ATOM 654 C C . PHE A 1 79 ? -9.653 -0.870 8.609 1.00 98.44 79 PHE A C 1
ATOM 656 O O . PHE A 1 79 ? -10.722 -0.345 8.914 1.00 98.44 79 PHE A O 1
ATOM 663 N N . ASN A 1 80 ? -9.027 -1.723 9.416 1.00 97.88 80 ASN A N 1
ATOM 664 C CA . ASN A 1 80 ? -9.382 -1.878 10.821 1.00 97.88 80 ASN A CA 1
ATOM 665 C C . ASN A 1 80 ? -8.589 -0.876 11.683 1.00 97.88 80 ASN A C 1
ATOM 667 O O . ASN A 1 80 ? -7.737 -0.138 11.183 1.00 97.88 80 ASN A O 1
ATOM 671 N N . LEU A 1 81 ? -8.876 -0.842 12.986 1.00 97.81 81 LEU A N 1
ATOM 672 C CA . LEU A 1 81 ? -8.264 0.128 13.897 1.00 97.81 81 LEU A CA 1
ATOM 673 C C . LEU A 1 81 ? -6.730 -0.004 13.971 1.00 97.81 81 LEU A C 1
ATOM 675 O O . LEU A 1 81 ? -6.049 1.015 14.015 1.00 97.81 81 LEU A O 1
ATOM 679 N N . ASP A 1 82 ? -6.195 -1.229 13.925 1.00 98.44 82 ASP A N 1
ATOM 680 C CA . ASP A 1 82 ? -4.748 -1.494 13.927 1.00 98.44 82 ASP A CA 1
ATOM 681 C C . ASP A 1 82 ? -4.076 -0.959 12.653 1.00 98.44 82 ASP A C 1
ATOM 683 O O . ASP A 1 82 ? -3.163 -0.135 12.727 1.00 98.44 82 ASP A O 1
ATOM 687 N N . LEU A 1 83 ? -4.594 -1.333 11.479 1.00 98.69 83 LEU A N 1
ATOM 688 C CA . LEU A 1 83 ? -4.062 -0.889 10.187 1.00 98.69 83 LEU A CA 1
ATOM 689 C C . LEU A 1 83 ? -4.137 0.633 10.034 1.00 98.69 83 LEU A C 1
ATOM 691 O O . LEU A 1 83 ? -3.194 1.255 9.550 1.00 98.69 83 LEU A O 1
ATOM 695 N N . ALA A 1 84 ? -5.240 1.248 10.468 1.00 98.69 84 ALA A N 1
ATOM 696 C CA . ALA A 1 84 ? -5.392 2.699 10.437 1.00 98.69 84 ALA A CA 1
ATOM 697 C C . ALA A 1 84 ? -4.424 3.404 11.399 1.00 98.69 84 ALA A C 1
ATOM 699 O O . ALA A 1 84 ? -3.925 4.482 11.079 1.00 98.69 84 ALA A O 1
ATOM 700 N N . SER A 1 85 ? -4.151 2.810 12.564 1.00 98.62 85 SER A N 1
ATOM 701 C CA . SER A 1 85 ? -3.202 3.347 13.546 1.00 98.62 85 SER A CA 1
ATOM 702 C C . SER A 1 85 ? -1.780 3.337 12.991 1.00 98.62 85 SER A C 1
ATOM 704 O O . SER A 1 85 ? -1.129 4.380 12.932 1.00 98.62 85 SER A O 1
ATOM 706 N N . ARG A 1 86 ? -1.352 2.194 12.448 1.00 98.75 86 ARG A N 1
ATOM 707 C CA . ARG A 1 86 ? -0.042 2.029 11.805 1.00 98.75 86 ARG A CA 1
ATOM 708 C C . ARG A 1 86 ? 0.120 2.935 10.586 1.00 98.75 86 ARG A C 1
ATOM 710 O O . ARG A 1 86 ? 1.159 3.575 10.440 1.00 98.75 86 ARG A O 1
ATOM 717 N N . LEU A 1 87 ? -0.914 3.062 9.747 1.00 98.81 87 LEU A N 1
ATOM 718 C CA . LEU A 1 87 ? -0.886 3.978 8.604 1.00 98.81 87 LEU A CA 1
ATOM 719 C C . LEU A 1 87 ? -0.737 5.435 9.053 1.00 98.81 87 LEU A C 1
ATOM 721 O O . LEU A 1 87 ? 0.094 6.158 8.512 1.00 98.81 87 LEU A O 1
ATOM 725 N N . LYS A 1 88 ? -1.507 5.855 10.063 1.00 98.69 88 LYS A N 1
ATOM 726 C CA . LYS A 1 88 ? -1.425 7.203 10.635 1.00 98.69 88 LYS A CA 1
ATOM 727 C C . LYS A 1 88 ? -0.031 7.490 11.190 1.00 98.69 88 LYS A C 1
ATOM 729 O O . LYS A 1 88 ? 0.469 8.595 11.000 1.00 98.69 88 LYS A O 1
ATOM 734 N N . ASP A 1 89 ? 0.591 6.521 11.855 1.00 98.69 89 ASP A N 1
ATOM 735 C CA . ASP A 1 89 ? 1.939 6.671 12.404 1.00 98.69 89 ASP A CA 1
ATOM 736 C C . ASP A 1 89 ? 3.023 6.714 11.321 1.00 98.69 89 ASP A C 1
ATOM 738 O O . ASP A 1 89 ? 3.973 7.493 11.451 1.00 98.69 89 ASP A O 1
ATOM 742 N N . PHE A 1 90 ? 2.862 5.942 10.243 1.00 98.69 90 PHE A N 1
ATOM 743 C CA . PHE A 1 90 ? 3.711 6.010 9.053 1.00 98.69 90 PHE A CA 1
ATOM 744 C C . PHE A 1 90 ? 3.630 7.388 8.381 1.00 98.69 90 PHE A C 1
ATOM 746 O O . PHE A 1 90 ? 4.658 7.974 8.046 1.00 98.69 90 PHE A O 1
ATOM 753 N N . SER A 1 91 ? 2.420 7.934 8.226 1.00 98.62 91 SER A N 1
ATOM 754 C CA . SER A 1 91 ? 2.161 9.170 7.477 1.00 98.62 91 SER A CA 1
ATOM 755 C C . SER A 1 91 ? 2.053 10.437 8.329 1.00 98.62 91 SER A C 1
ATOM 757 O O . SER A 1 91 ? 1.511 11.444 7.873 1.00 98.62 91 SER A O 1
ATOM 759 N N . LYS A 1 92 ? 2.524 10.408 9.580 1.00 98.31 92 LYS A N 1
ATOM 760 C CA . LYS A 1 92 ? 2.381 11.537 10.519 1.00 98.31 92 LYS A CA 1
ATOM 761 C C . LYS A 1 92 ? 3.221 12.766 10.169 1.00 98.31 92 LYS A C 1
ATOM 763 O O . LYS A 1 92 ? 2.909 13.853 10.644 1.00 98.31 92 LYS A O 1
ATOM 768 N N . ASP A 1 93 ? 4.284 12.579 9.392 1.00 98.44 93 ASP A N 1
ATOM 769 C CA . ASP A 1 93 ? 5.231 13.621 8.992 1.00 98.44 93 ASP A CA 1
ATOM 770 C C . ASP A 1 93 ? 5.389 13.603 7.459 1.00 98.44 93 ASP A C 1
ATOM 772 O O . ASP A 1 93 ? 6.247 12.886 6.930 1.00 98.44 93 ASP A O 1
ATOM 776 N N . PRO A 1 94 ? 4.518 14.327 6.726 1.00 98.50 94 PRO A N 1
ATOM 777 C CA . PRO A 1 94 ? 4.562 14.376 5.267 1.00 98.50 94 PRO A CA 1
ATOM 778 C C . PRO A 1 94 ? 5.890 14.901 4.719 1.00 98.50 94 PRO A C 1
ATOM 780 O O . PRO A 1 94 ? 6.381 14.365 3.729 1.00 98.50 94 PRO A O 1
ATOM 783 N N . ASP A 1 95 ? 6.514 15.880 5.378 1.00 98.38 95 ASP A N 1
ATOM 784 C CA . ASP A 1 95 ? 7.795 16.444 4.937 1.00 98.38 95 ASP A CA 1
ATOM 785 C C . ASP A 1 95 ? 8.907 15.390 5.006 1.00 98.38 95 ASP A C 1
ATOM 787 O O . ASP A 1 95 ? 9.721 15.263 4.083 1.00 98.38 95 ASP A O 1
ATOM 791 N N . LYS A 1 96 ? 8.906 14.562 6.061 1.00 98.31 96 LYS A N 1
ATOM 792 C CA . LYS A 1 96 ? 9.803 13.406 6.149 1.00 98.31 96 LYS A CA 1
ATOM 793 C C . LYS A 1 96 ? 9.537 12.392 5.034 1.00 98.31 96 LYS A C 1
ATOM 795 O O . LYS A 1 96 ? 10.496 11.905 4.440 1.00 98.31 96 LYS A O 1
ATOM 800 N N . LEU A 1 97 ? 8.274 12.087 4.719 1.00 98.44 97 LEU A N 1
ATOM 801 C CA . LEU A 1 97 ? 7.944 11.184 3.607 1.00 98.44 97 LEU A CA 1
ATOM 802 C C . LEU A 1 97 ? 8.463 11.727 2.269 1.00 98.44 97 LEU A C 1
ATOM 804 O O . LEU A 1 97 ? 9.089 10.988 1.511 1.00 98.44 97 LEU A O 1
ATOM 808 N N . VAL A 1 98 ? 8.265 13.017 1.992 1.00 98.50 98 VAL A N 1
ATOM 809 C CA . VAL A 1 98 ? 8.804 13.655 0.782 1.00 98.50 98 VAL A CA 1
ATOM 810 C C . VAL A 1 98 ? 10.325 13.505 0.747 1.00 98.50 98 VAL A C 1
ATOM 812 O O . VAL A 1 98 ? 10.873 13.029 -0.246 1.00 98.50 98 VAL A O 1
ATOM 815 N N . SER A 1 99 ? 11.011 13.828 1.847 1.00 98.31 99 SER A N 1
ATOM 816 C CA . SER A 1 99 ? 12.468 13.694 1.950 1.00 98.31 99 SER A CA 1
ATOM 817 C C . SER A 1 99 ? 12.952 12.259 1.702 1.00 98.31 99 SER A C 1
ATOM 819 O O . SER A 1 99 ? 13.920 12.056 0.968 1.00 98.31 99 SER A O 1
ATOM 821 N N . ASP A 1 100 ? 12.292 11.264 2.295 1.00 97.75 100 ASP A N 1
ATOM 822 C CA . ASP A 1 100 ? 12.688 9.857 2.197 1.00 97.75 100 ASP A CA 1
ATOM 823 C C . ASP A 1 100 ? 12.503 9.294 0.777 1.00 97.75 100 ASP A C 1
ATOM 825 O O . ASP A 1 100 ? 13.312 8.482 0.319 1.00 97.75 100 ASP A O 1
ATOM 829 N N . TYR A 1 101 ? 11.454 9.719 0.062 1.00 98.50 101 TYR A N 1
ATOM 830 C CA . TYR A 1 101 ? 11.051 9.112 -1.212 1.00 98.50 101 TYR A CA 1
ATOM 831 C C . TYR A 1 101 ? 11.411 9.927 -2.463 1.00 98.50 101 TYR A C 1
ATOM 833 O O . TYR A 1 101 ? 11.355 9.374 -3.563 1.00 98.50 101 TYR A O 1
ATOM 841 N N . LEU A 1 102 ? 11.843 11.190 -2.340 1.00 98.12 102 LEU A N 1
ATOM 842 C CA . LEU A 1 102 ? 12.090 12.093 -3.479 1.00 98.12 102 LEU A CA 1
ATOM 843 C C . LEU A 1 102 ? 13.016 11.506 -4.552 1.00 98.12 102 LEU A C 1
ATOM 845 O O . LEU A 1 102 ? 12.758 11.638 -5.750 1.00 98.12 102 LEU A O 1
ATOM 849 N N . VAL A 1 103 ? 14.116 10.877 -4.135 1.00 98.12 103 VAL A N 1
ATOM 850 C CA . VAL A 1 103 ? 15.088 10.294 -5.073 1.00 98.12 103 VAL A CA 1
ATOM 851 C C . VAL A 1 103 ? 14.502 9.064 -5.767 1.00 98.12 103 VAL A C 1
ATOM 853 O O . VAL A 1 103 ? 14.652 8.922 -6.979 1.00 98.12 103 VAL A O 1
ATOM 856 N N . ASP A 1 104 ? 13.812 8.198 -5.022 1.00 98.38 104 ASP A N 1
ATOM 857 C CA . ASP A 1 104 ? 13.240 6.960 -5.559 1.00 98.38 104 ASP A CA 1
ATOM 858 C C . ASP A 1 104 ? 12.095 7.261 -6.542 1.00 98.38 104 ASP A C 1
ATOM 860 O O . ASP A 1 104 ? 12.079 6.679 -7.623 1.00 98.38 104 ASP A O 1
ATOM 864 N N . VAL A 1 105 ? 11.231 8.250 -6.256 1.00 98.00 105 VAL A N 1
ATOM 865 C CA . VAL A 1 105 ? 10.184 8.711 -7.193 1.00 98.00 105 VAL A CA 1
ATOM 866 C C . VAL A 1 105 ? 10.784 9.159 -8.520 1.00 98.00 105 VAL A C 1
ATOM 868 O O . VAL A 1 105 ? 10.300 8.751 -9.568 1.00 98.00 105 VAL A O 1
ATOM 871 N N . LYS A 1 106 ? 11.851 9.970 -8.500 1.00 97.50 106 LYS A N 1
ATOM 872 C CA . LYS A 1 106 ? 12.472 10.492 -9.731 1.00 97.50 106 LYS A CA 1
ATOM 873 C C . LYS A 1 106 ? 13.105 9.391 -10.585 1.00 97.50 106 LYS A C 1
ATOM 875 O O . LYS A 1 106 ? 13.089 9.483 -11.814 1.00 97.50 106 LYS A O 1
ATOM 880 N N . LEU A 1 107 ? 13.672 8.368 -9.945 1.00 98.00 107 LEU A N 1
ATOM 881 C CA . LEU A 1 107 ? 14.349 7.259 -10.622 1.00 98.00 107 LEU A CA 1
ATOM 882 C C . LEU A 1 107 ? 13.392 6.148 -11.074 1.00 98.00 107 LEU A C 1
ATOM 884 O O . LEU A 1 107 ? 13.717 5.412 -12.007 1.00 98.00 107 LEU A O 1
ATOM 888 N N . ASP A 1 108 ? 12.227 6.008 -10.443 1.00 97.94 108 ASP A N 1
ATOM 889 C CA . ASP A 1 108 ? 11.263 4.969 -10.789 1.00 97.94 108 ASP A CA 1
ATOM 890 C C . ASP A 1 108 ? 10.445 5.354 -12.026 1.00 97.94 108 ASP A C 1
ATOM 892 O O . ASP A 1 108 ? 9.537 6.184 -11.978 1.00 97.94 108 ASP A O 1
ATOM 896 N N . ALA A 1 109 ? 10.737 4.696 -13.148 1.00 97.94 109 ALA A N 1
ATOM 897 C CA . ALA A 1 109 ? 10.043 4.911 -14.415 1.00 97.94 109 ALA A CA 1
ATOM 898 C C . ALA A 1 109 ? 8.533 4.608 -14.366 1.00 97.94 109 ALA A C 1
ATOM 900 O O . ALA A 1 109 ? 7.812 5.037 -15.263 1.00 97.94 109 ALA A O 1
ATOM 901 N N . LEU A 1 110 ? 8.043 3.878 -13.354 1.00 98.25 110 LEU A N 1
ATOM 902 C CA . LEU A 1 110 ? 6.606 3.649 -13.179 1.00 98.25 110 LEU A CA 1
ATOM 903 C C . LEU A 1 110 ? 5.896 4.800 -12.458 1.00 98.25 110 LEU A C 1
ATOM 905 O O . LEU A 1 110 ? 4.675 4.869 -12.529 1.00 98.25 110 LEU A O 1
ATOM 909 N N . LEU A 1 111 ? 6.630 5.675 -11.763 1.00 98.12 111 LEU A N 1
ATOM 910 C CA . LEU A 1 111 ? 6.056 6.726 -10.914 1.00 98.12 111 LEU A CA 1
ATOM 911 C C . LEU A 1 111 ? 6.406 8.139 -11.385 1.00 98.12 111 LEU A C 1
ATOM 913 O O . LEU A 1 111 ? 5.582 9.039 -11.250 1.00 98.12 111 LEU A O 1
ATOM 917 N N . ASN A 1 112 ? 7.595 8.345 -11.955 1.00 96.25 112 ASN A N 1
ATOM 918 C CA . ASN A 1 112 ? 8.169 9.678 -12.163 1.00 96.25 112 ASN A CA 1
ATOM 919 C C . ASN A 1 112 ? 7.367 10.621 -13.082 1.00 96.25 112 ASN A C 1
ATOM 921 O O . ASN A 1 112 ? 7.622 11.822 -13.069 1.00 96.25 112 ASN A O 1
ATOM 925 N N . GLN A 1 113 ? 6.426 10.101 -13.876 1.00 97.56 113 GLN A N 1
ATOM 926 C CA . GLN A 1 113 ? 5.533 10.902 -14.725 1.00 97.56 113 GLN A CA 1
ATOM 927 C C . GLN A 1 113 ? 4.117 11.059 -14.157 1.00 97.56 113 GLN A C 1
ATOM 929 O O . GLN A 1 113 ? 3.336 11.830 -14.707 1.00 97.56 113 GLN A O 1
ATOM 934 N N . ILE A 1 114 ? 3.753 10.293 -13.124 1.00 98.06 114 ILE A N 1
ATOM 935 C CA . ILE A 1 114 ? 2.358 10.161 -12.670 1.00 98.06 114 ILE A CA 1
ATOM 936 C C . ILE A 1 114 ? 2.148 10.511 -11.198 1.00 98.06 114 ILE A C 1
ATOM 938 O O . ILE A 1 114 ? 1.005 10.663 -10.778 1.00 98.06 114 ILE A O 1
ATOM 942 N N . MET A 1 115 ? 3.218 10.595 -10.410 1.00 98.06 115 MET A N 1
ATOM 943 C CA . MET A 1 115 ? 3.141 10.807 -8.970 1.00 98.06 115 MET A CA 1
ATOM 944 C C . MET A 1 115 ? 3.592 12.222 -8.607 1.00 98.06 115 MET A C 1
ATOM 946 O O . MET A 1 115 ? 4.765 12.555 -8.767 1.00 98.06 115 MET A O 1
ATOM 950 N N . ASP A 1 116 ? 2.669 13.014 -8.062 1.00 98.50 116 ASP A N 1
ATOM 951 C CA . ASP A 1 116 ? 2.996 14.206 -7.276 1.00 98.50 116 ASP A CA 1
ATOM 952 C C . ASP A 1 116 ? 3.289 13.753 -5.838 1.00 98.50 116 ASP A C 1
ATOM 954 O O . ASP A 1 116 ? 2.400 13.269 -5.129 1.00 98.50 116 ASP A O 1
ATOM 958 N N . LEU A 1 117 ? 4.564 13.787 -5.441 1.00 98.50 117 LEU A N 1
ATOM 959 C CA . LEU A 1 117 ? 5.015 13.207 -4.176 1.00 98.50 117 LEU A CA 1
ATOM 960 C C . LEU A 1 117 ? 4.530 14.031 -2.981 1.00 98.50 117 LEU A C 1
ATOM 962 O O . LEU A 1 117 ? 4.072 13.462 -1.989 1.00 98.50 117 LEU A O 1
ATOM 966 N N . GLU A 1 118 ? 4.634 15.350 -3.082 1.00 98.38 118 GLU A N 1
ATOM 967 C CA . GLU A 1 118 ? 4.224 16.303 -2.063 1.00 98.38 118 GLU A CA 1
ATOM 968 C C . GLU A 1 118 ? 2.716 16.207 -1.796 1.00 98.38 118 GLU A C 1
ATOM 970 O O . GLU A 1 118 ? 2.305 16.066 -0.639 1.00 98.38 118 GLU A O 1
ATOM 975 N N . GLU A 1 119 ? 1.895 16.196 -2.852 1.00 98.56 119 GLU A N 1
ATOM 976 C CA . GLU A 1 119 ? 0.445 16.013 -2.739 1.00 98.56 119 GLU A CA 1
ATOM 977 C C . GLU A 1 119 ? 0.109 14.640 -2.146 1.00 98.56 119 GLU A C 1
ATOM 979 O O . GLU A 1 119 ? -0.655 14.551 -1.183 1.00 98.56 119 GLU A O 1
ATOM 984 N N . THR A 1 120 ? 0.735 13.569 -2.647 1.00 98.69 120 THR A N 1
ATOM 985 C CA . THR A 1 120 ? 0.476 12.202 -2.167 1.00 98.69 120 THR A CA 1
ATOM 986 C C . THR A 1 120 ? 0.787 12.052 -0.676 1.00 98.69 120 THR A C 1
ATOM 988 O O . THR A 1 120 ? -0.007 11.468 0.067 1.00 98.69 120 THR A O 1
ATOM 991 N N . ALA A 1 121 ? 1.927 12.578 -0.216 1.00 98.69 121 ALA A N 1
ATOM 992 C CA . ALA A 1 121 ? 2.337 12.499 1.184 1.00 98.69 121 ALA A CA 1
ATOM 993 C C . ALA A 1 121 ? 1.382 13.274 2.105 1.00 98.69 121 ALA A C 1
ATOM 995 O O . ALA A 1 121 ? 0.994 12.769 3.164 1.00 98.69 121 ALA A O 1
ATOM 996 N N . LEU A 1 122 ? 0.969 14.476 1.690 1.00 98.69 122 LEU A N 1
ATOM 997 C CA . LEU A 1 122 ? 0.044 15.305 2.455 1.00 98.69 122 LEU A CA 1
ATOM 998 C C . LEU A 1 122 ? -1.359 14.688 2.511 1.00 98.69 122 LEU A C 1
ATOM 1000 O O . LEU A 1 122 ? -1.933 14.564 3.597 1.00 98.69 122 LEU A O 1
ATOM 1004 N N . GLU A 1 123 ? -1.902 14.267 1.364 1.00 98.69 123 GLU A N 1
ATOM 1005 C CA . GLU A 1 123 ? -3.217 13.628 1.288 1.00 98.69 123 GLU A CA 1
ATOM 1006 C C . GLU A 1 123 ? -3.261 12.348 2.134 1.00 98.69 123 GLU A C 1
ATOM 1008 O O . GLU A 1 123 ? -4.215 12.146 2.889 1.00 98.69 123 GLU A O 1
ATOM 1013 N N . LEU A 1 124 ? -2.220 11.506 2.062 1.00 98.69 124 LEU A N 1
ATOM 1014 C CA . LEU A 1 124 ? -2.141 10.279 2.855 1.00 98.69 124 LEU A CA 1
ATOM 1015 C C . LEU A 1 124 ? -2.195 10.576 4.358 1.00 98.69 124 LEU A C 1
ATOM 1017 O O . LEU A 1 124 ? -2.970 9.943 5.077 1.00 98.69 124 LEU A O 1
ATOM 1021 N N . GLY A 1 125 ? -1.423 11.566 4.818 1.00 98.38 125 GLY A N 1
ATOM 1022 C CA . GLY A 1 125 ? -1.416 12.001 6.214 1.00 98.38 125 GLY A CA 1
ATOM 1023 C C . GLY A 1 125 ? -2.807 12.383 6.720 1.00 98.38 125 GLY A C 1
ATOM 1024 O O . GLY A 1 125 ? -3.234 11.935 7.788 1.00 98.38 125 GLY A O 1
ATOM 1025 N N . VAL A 1 126 ? -3.548 13.162 5.929 1.00 98.62 126 VAL A N 1
ATOM 1026 C CA . VAL A 1 126 ? -4.911 13.593 6.271 1.00 98.62 126 VAL A CA 1
ATOM 1027 C C . VAL A 1 126 ? -5.893 12.418 6.246 1.00 98.62 126 VAL A C 1
ATOM 1029 O O . VAL A 1 126 ? -6.647 12.232 7.206 1.00 98.62 126 VAL A O 1
ATOM 1032 N N . MET A 1 127 ? -5.885 11.597 5.191 1.00 98.62 127 MET A N 1
ATOM 1033 C CA . MET A 1 127 ? -6.803 10.457 5.059 1.00 98.62 127 MET A CA 1
ATOM 1034 C C . MET A 1 127 ? -6.608 9.431 6.182 1.00 98.62 127 MET A C 1
ATOM 1036 O O . MET A 1 127 ? -7.588 8.988 6.786 1.00 98.62 127 MET A O 1
ATOM 1040 N N . ALA A 1 128 ? -5.359 9.119 6.540 1.00 98.50 128 ALA A N 1
ATOM 1041 C CA . ALA A 1 128 ? -5.053 8.193 7.626 1.00 98.50 128 ALA A CA 1
ATOM 1042 C C . ALA A 1 128 ? -5.595 8.687 8.981 1.00 98.50 128 ALA A C 1
ATOM 1044 O O . ALA A 1 128 ? -6.189 7.919 9.744 1.00 98.50 128 ALA A O 1
ATOM 1045 N N . GLN A 1 129 ? -5.472 9.989 9.267 1.00 98.31 129 GLN A N 1
ATOM 1046 C CA . GLN A 1 129 ? -6.056 10.590 10.471 1.00 98.31 129 GLN A CA 1
ATOM 1047 C C . GLN A 1 129 ? -7.588 10.507 10.481 1.00 98.31 129 GLN A C 1
ATOM 1049 O O . GLN A 1 129 ? -8.183 10.209 11.522 1.00 98.31 129 GLN A O 1
ATOM 1054 N N . LEU A 1 130 ? -8.235 10.776 9.342 1.00 98.31 130 LEU A N 1
ATOM 1055 C CA . LEU A 1 130 ? -9.693 10.741 9.222 1.00 98.31 130 LEU A CA 1
ATOM 1056 C C . LEU A 1 130 ? -10.248 9.331 9.438 1.00 98.31 130 LEU A C 1
ATOM 1058 O O . LEU A 1 130 ? -11.198 9.170 10.209 1.00 98.31 130 LEU A O 1
ATOM 1062 N N . ILE A 1 131 ? -9.634 8.319 8.824 1.00 97.88 131 ILE A N 1
ATOM 1063 C CA . ILE A 1 131 ? -10.063 6.922 8.959 1.00 97.88 131 ILE A CA 1
ATOM 1064 C C . ILE A 1 131 ? -9.844 6.421 10.383 1.00 97.88 131 ILE A C 1
ATOM 1066 O O . ILE A 1 131 ? -10.770 5.864 10.972 1.00 97.88 131 ILE A O 1
ATOM 1070 N N . HIS A 1 132 ? -8.688 6.698 10.992 1.00 98.19 132 HIS A N 1
ATOM 1071 C CA . HIS A 1 132 ? -8.453 6.343 12.394 1.00 98.19 132 HIS A CA 1
ATOM 1072 C C . HIS A 1 132 ? -9.525 6.943 13.312 1.00 98.19 132 HIS A C 1
ATOM 1074 O O . HIS A 1 132 ? -10.153 6.240 14.101 1.00 98.19 132 HIS A O 1
ATOM 1080 N N . LYS A 1 133 ? -9.810 8.243 13.155 1.00 97.94 133 LYS A N 1
ATOM 1081 C CA . LYS A 1 133 ? -10.832 8.942 13.944 1.00 97.94 133 LYS A CA 1
ATOM 1082 C C . LYS A 1 133 ? -12.240 8.385 13.705 1.00 97.94 133 LYS A C 1
ATOM 1084 O O . LYS A 1 133 ? -13.053 8.359 14.630 1.00 97.94 133 LYS A O 1
ATOM 1089 N N . LYS A 1 134 ? -12.560 7.980 12.472 1.00 97.50 134 LYS A N 1
ATOM 1090 C CA . LYS A 1 134 ? -13.833 7.332 12.115 1.00 97.50 134 LYS A CA 1
ATOM 1091 C C . LYS A 1 134 ? -13.977 5.998 12.853 1.00 97.50 134 LYS A C 1
ATOM 1093 O O . LYS A 1 134 ? -15.009 5.777 13.484 1.00 97.50 134 LYS A O 1
ATOM 1098 N N . LEU A 1 135 ? -12.936 5.168 12.837 1.00 96.75 135 LEU A N 1
ATOM 1099 C CA . LEU A 1 135 ? -12.919 3.851 13.480 1.00 96.75 135 LEU A CA 1
ATOM 1100 C C . LEU A 1 135 ? -12.955 3.940 15.014 1.00 96.75 135 LEU A C 1
ATOM 1102 O O . LEU A 1 135 ? -13.702 3.194 15.645 1.00 96.75 135 LEU A O 1
ATOM 1106 N N . GLU A 1 136 ? -12.240 4.890 15.627 1.00 95.44 136 GLU A N 1
ATOM 1107 C CA . GLU A 1 136 ? -12.322 5.138 17.079 1.00 95.44 136 GLU A CA 1
ATOM 1108 C C . GLU A 1 136 ? -13.745 5.503 17.513 1.00 95.44 136 GLU A C 1
ATOM 1110 O O . GLU A 1 136 ? -14.282 4.941 18.468 1.00 95.44 136 GLU A O 1
ATOM 1115 N N . LYS A 1 137 ? -14.400 6.414 16.779 1.00 95.19 137 LYS A N 1
ATOM 1116 C CA . LYS A 1 137 ? -15.791 6.800 17.059 1.00 95.19 137 LYS A CA 1
ATOM 1117 C C . LYS A 1 137 ? -16.750 5.621 16.934 1.00 95.19 137 LYS A C 1
ATOM 1119 O O . LYS A 1 137 ? -17.639 5.476 17.771 1.00 95.19 137 LYS A O 1
ATOM 1124 N N . GLN A 1 138 ? -16.575 4.792 15.905 1.00 93.25 138 GLN A N 1
ATOM 1125 C CA . GLN A 1 138 ? -17.381 3.587 15.723 1.00 93.25 138 GLN A CA 1
ATOM 1126 C C . GLN A 1 138 ? -17.192 2.621 16.898 1.00 93.25 138 GLN A C 1
ATOM 1128 O O . GLN A 1 138 ? -18.188 2.199 17.481 1.00 93.25 138 GLN A O 1
ATOM 1133 N N . SER A 1 139 ? -15.949 2.366 17.316 1.00 91.31 139 SER A N 1
ATOM 1134 C CA . SER A 1 139 ? -15.633 1.522 18.478 1.00 91.31 139 SER A CA 1
ATOM 1135 C C . SER A 1 139 ? -16.299 2.027 19.767 1.00 91.31 139 SER A C 1
ATOM 1137 O O . SER A 1 139 ? -17.010 1.277 20.437 1.00 91.31 139 SER A O 1
ATOM 1139 N N . HIS A 1 140 ? -16.186 3.326 20.070 1.00 89.00 140 HIS A N 1
ATOM 1140 C CA . HIS A 1 140 ? -16.849 3.924 21.234 1.00 89.00 140 HIS A CA 1
ATOM 1141 C C . HIS A 1 140 ? -18.378 3.815 21.181 1.00 89.00 140 HIS A C 1
ATOM 1143 O O . HIS A 1 140 ? -19.000 3.505 22.197 1.00 89.00 140 HIS A O 1
ATOM 1149 N N . SER A 1 141 ? -18.994 4.036 20.013 1.00 90.81 141 SER A N 1
ATOM 1150 C CA . SER A 1 141 ? -20.448 3.894 19.861 1.00 90.81 141 SER A CA 1
ATOM 1151 C C . SER A 1 141 ? -20.924 2.452 20.063 1.00 90.81 141 SER A C 1
ATOM 1153 O O . SER A 1 141 ? -21.975 2.236 20.663 1.00 90.81 141 SER A O 1
ATOM 1155 N N . LEU A 1 142 ? -20.132 1.468 19.627 1.00 88.25 142 LEU A N 1
ATOM 1156 C CA . LEU A 1 142 ? -20.434 0.048 19.799 1.00 88.25 142 LEU A CA 1
ATOM 1157 C C . LEU A 1 142 ? -20.369 -0.371 21.271 1.00 88.25 142 LEU A C 1
ATOM 1159 O O . LEU A 1 142 ? -21.284 -1.039 21.750 1.00 88.25 142 LEU A O 1
ATOM 1163 N N . ASN A 1 143 ? -19.344 0.078 21.999 1.00 86.69 143 ASN A N 1
ATOM 1164 C CA . ASN A 1 143 ? -19.207 -0.197 23.431 1.00 86.69 143 ASN A CA 1
ATOM 1165 C C . ASN A 1 143 ? -20.362 0.418 24.237 1.00 86.69 143 ASN A C 1
ATOM 1167 O O . ASN A 1 143 ? -20.972 -0.268 25.052 1.00 86.69 143 ASN A O 1
ATOM 1171 N N . ALA A 1 144 ? -20.741 1.668 23.946 1.00 86.81 144 ALA A N 1
ATOM 1172 C CA . ALA A 1 144 ? -21.861 2.328 24.621 1.00 86.81 144 ALA A CA 1
ATOM 1173 C C . ALA A 1 144 ? -23.206 1.602 24.401 1.00 86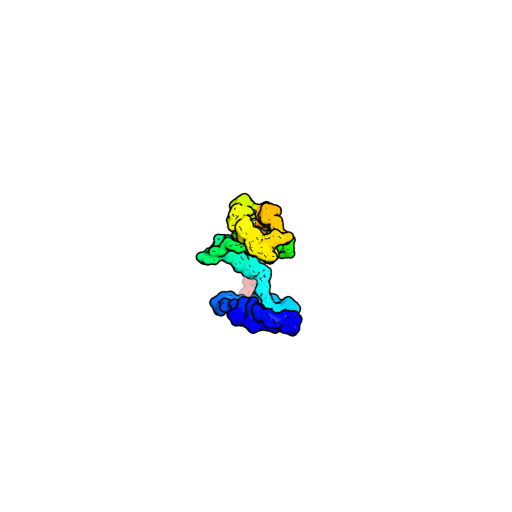.81 144 ALA A C 1
ATOM 1175 O O . ALA A 1 144 ? -24.021 1.502 25.319 1.00 86.81 144 ALA A O 1
ATOM 1176 N N . LEU A 1 145 ? -23.440 1.058 23.200 1.00 83.94 145 LEU A N 1
ATOM 1177 C CA . LEU A 1 145 ? -24.635 0.258 22.900 1.00 83.94 145 LEU A CA 1
ATOM 1178 C C . LEU A 1 145 ? -24.633 -1.093 23.632 1.00 83.94 145 LEU A C 1
ATOM 1180 O O . LEU A 1 145 ? -25.681 -1.538 24.102 1.00 83.94 145 LEU A O 1
ATOM 1184 N N . GLN A 1 146 ? -23.471 -1.742 23.747 1.00 80.94 146 GLN A N 1
ATOM 1185 C CA . GLN A 1 146 ? -23.331 -3.006 24.474 1.00 80.94 146 GLN A CA 1
ATOM 1186 C C . GLN A 1 146 ? -23.543 -2.827 25.980 1.00 80.94 146 GLN A C 1
ATOM 1188 O O . GLN A 1 146 ? -24.225 -3.647 26.595 1.00 80.94 146 GLN A O 1
ATOM 1193 N N . GLU A 1 147 ? -23.039 -1.738 26.565 1.00 77.19 147 GLU A N 1
ATOM 1194 C CA . GLU A 1 147 ? -23.289 -1.394 27.968 1.00 77.19 147 GLU A CA 1
ATOM 1195 C C . GLU A 1 147 ? -24.794 -1.207 28.224 1.00 77.19 147 GLU A C 1
ATOM 1197 O O . GLU A 1 147 ? -25.343 -1.815 29.141 1.00 77.19 147 GLU A O 1
ATOM 1202 N N . GLN A 1 148 ? -25.507 -0.477 27.358 1.00 69.81 148 GLN A N 1
ATOM 1203 C CA . GLN A 1 148 ? -26.961 -0.281 27.479 1.00 69.81 148 GLN A CA 1
ATOM 1204 C C . GLN A 1 148 ? -27.775 -1.584 27.359 1.00 69.81 148 GLN A C 1
ATOM 1206 O O . GLN A 1 148 ? -28.768 -1.762 28.069 1.00 69.81 148 GLN A O 1
ATOM 1211 N N . GLN A 1 149 ? -27.357 -2.520 26.501 1.00 61.38 149 GLN A N 1
ATOM 1212 C CA . GLN A 1 149 ? -28.008 -3.832 26.366 1.00 61.38 149 GLN A CA 1
ATOM 1213 C C . GLN A 1 149 ? -27.669 -4.784 27.526 1.00 61.38 149 GLN A C 1
ATOM 1215 O O . GLN A 1 149 ? -28.521 -5.572 27.941 1.00 61.38 149 GLN A O 1
ATOM 1220 N N . GLY A 1 150 ? -26.463 -4.684 28.093 1.00 55.78 150 GLY A N 1
ATOM 1221 C CA . GLY A 1 150 ? -26.052 -5.425 29.287 1.00 55.78 150 GLY A CA 1
ATOM 1222 C C . GLY A 1 150 ? -26.858 -5.051 30.535 1.00 55.78 150 GLY A C 1
ATOM 1223 O O . GLY A 1 150 ? -27.183 -5.929 31.332 1.00 55.78 150 GLY A O 1
ATOM 1224 N N . TYR A 1 151 ? -27.258 -3.782 30.671 1.00 53.19 151 TYR A N 1
ATOM 1225 C CA . TYR A 1 151 ? -28.144 -3.342 31.756 1.00 53.19 151 TYR A CA 1
ATOM 1226 C C . TYR A 1 151 ? -29.605 -3.797 31.574 1.00 53.19 151 TYR A C 1
ATOM 1228 O O . TYR A 1 151 ? -30.241 -4.151 32.559 1.00 53.19 151 TYR A O 1
ATOM 1236 N N . SER A 1 152 ? -30.133 -3.886 30.344 1.00 50.50 152 SER A N 1
ATOM 1237 C CA . SER A 1 152 ? -31.524 -4.341 30.116 1.00 50.50 152 SER A CA 1
ATOM 1238 C C . SER A 1 152 ? -31.750 -5.841 30.354 1.00 50.50 152 SER A C 1
ATOM 1240 O O . SER A 1 152 ? -32.865 -6.248 30.671 1.00 50.50 152 SER A O 1
ATOM 1242 N N . ASN A 1 153 ? -30.720 -6.682 30.220 1.00 51.72 153 ASN A N 1
ATOM 1243 C CA . ASN A 1 153 ? -30.874 -8.133 30.387 1.00 51.72 153 ASN A CA 1
ATOM 1244 C C . ASN A 1 153 ? -30.806 -8.612 31.849 1.00 51.72 153 ASN A C 1
ATOM 1246 O O . ASN A 1 153 ? -31.178 -9.753 32.117 1.00 51.72 153 ASN A O 1
ATOM 1250 N N . ASN A 1 154 ? -30.380 -7.765 32.794 1.00 48.84 154 ASN A N 1
ATOM 1251 C CA . ASN A 1 154 ? -30.308 -8.125 34.217 1.00 48.84 154 ASN A CA 1
ATOM 1252 C C . ASN A 1 154 ? -31.587 -7.796 35.014 1.00 48.84 154 ASN A C 1
ATOM 1254 O O . ASN A 1 154 ? -31.775 -8.361 36.091 1.00 48.84 154 ASN A O 1
ATOM 1258 N N . ASP A 1 155 ? -32.502 -6.982 34.477 1.00 46.56 155 ASP A N 1
ATOM 1259 C CA . ASP A 1 155 ? -33.740 -6.581 35.173 1.00 46.56 155 ASP A CA 1
ATOM 1260 C C . ASP A 1 155 ? -34.928 -7.549 34.981 1.00 46.56 155 ASP A C 1
ATOM 1262 O O . ASP A 1 155 ? -35.958 -7.400 35.633 1.00 46.56 155 ASP A O 1
ATOM 1266 N N . ASN A 1 156 ? -34.794 -8.606 34.169 1.00 46.97 156 ASN A N 1
ATOM 1267 C CA . ASN A 1 156 ? -35.849 -9.620 33.980 1.00 46.97 156 ASN A CA 1
ATOM 1268 C C . ASN A 1 156 ? -35.763 -10.823 34.948 1.00 46.97 156 ASN A C 1
ATOM 1270 O O . ASN A 1 156 ? -36.343 -11.873 34.672 1.00 46.97 156 ASN A O 1
ATOM 1274 N N . SER A 1 157 ? -35.052 -10.708 36.079 1.00 48.78 157 SER A N 1
ATOM 1275 C CA . SER A 1 157 ? -34.904 -11.808 37.058 1.00 48.78 157 SER A CA 1
ATOM 1276 C C . SER A 1 157 ? -35.428 -11.511 38.467 1.00 48.78 157 SER A C 1
ATOM 1278 O O . SER A 1 157 ? -35.038 -12.176 39.425 1.00 48.78 157 SER A O 1
ATOM 1280 N N . LEU A 1 158 ? -36.354 -10.561 38.613 1.00 48.28 158 LEU A N 1
ATOM 1281 C CA . LEU A 1 158 ? -37.067 -10.352 39.871 1.00 48.28 158 LEU A CA 1
ATOM 1282 C C . LEU A 1 158 ? -38.564 -10.583 39.676 1.00 48.28 158 LEU A C 1
ATOM 1284 O O . L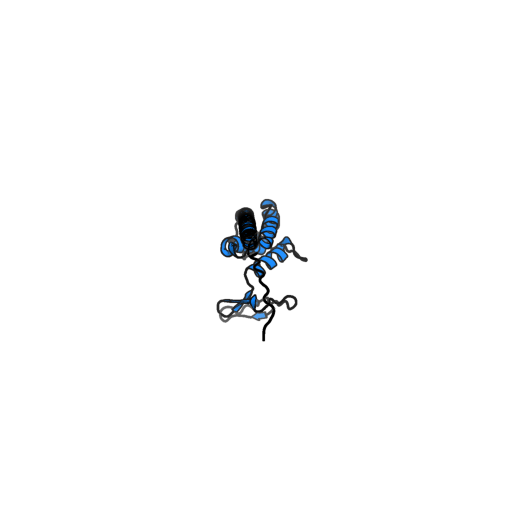EU A 1 158 ? -39.285 -9.731 39.172 1.00 48.28 158 LEU A O 1
ATOM 1288 N N . ASP A 1 159 ? -38.972 -11.780 40.095 1.00 46.47 159 ASP A N 1
ATOM 1289 C CA . ASP A 1 159 ? -40.129 -12.058 40.955 1.00 46.47 159 ASP A CA 1
ATOM 1290 C C . ASP A 1 159 ? -40.949 -13.256 40.451 1.00 46.47 159 ASP A C 1
ATOM 1292 O O . ASP A 1 159 ? -41.867 -13.148 39.641 1.00 46.47 159 ASP A O 1
ATOM 1296 N N . ASN A 1 160 ? -40.592 -14.444 40.941 1.00 44.31 160 ASN A N 1
ATOM 1297 C CA . ASN A 1 160 ? -41.544 -15.546 41.019 1.00 44.31 160 ASN A CA 1
ATOM 1298 C C . ASN A 1 160 ? -41.332 -16.312 42.328 1.00 44.31 160 ASN A C 1
ATOM 1300 O O . ASN A 1 160 ? -41.052 -17.510 42.350 1.00 44.31 160 ASN A O 1
ATOM 1304 N N . SER A 1 161 ? -41.429 -15.583 43.439 1.00 45.91 161 SER A N 1
ATOM 1305 C CA . SER A 1 161 ? -41.740 -16.170 44.738 1.00 45.91 161 SER A CA 1
ATOM 1306 C C . SER A 1 161 ? -43.246 -16.109 44.945 1.00 45.91 161 SER A C 1
ATOM 1308 O O . SER A 1 161 ? -43.776 -15.095 45.381 1.00 45.91 161 SER A O 1
ATOM 1310 N N . ASN A 1 162 ? -43.940 -17.211 44.667 1.00 40.66 162 ASN A N 1
ATOM 1311 C CA . ASN A 1 162 ? -45.219 -17.456 45.317 1.00 40.66 162 ASN A CA 1
ATOM 1312 C C . ASN A 1 162 ? -45.219 -18.864 45.911 1.00 40.66 162 ASN A C 1
ATOM 1314 O O . ASN A 1 162 ? -45.434 -19.872 45.236 1.00 40.66 162 ASN A O 1
ATOM 1318 N N . GLU A 1 163 ? -44.914 -18.898 47.205 1.00 43.88 163 GLU A N 1
ATOM 1319 C CA . GLU A 1 163 ? -45.211 -20.009 48.091 1.00 43.88 163 GLU A CA 1
ATOM 1320 C C . GLU A 1 163 ? -46.719 -20.280 48.065 1.00 43.88 163 GLU A C 1
ATOM 1322 O O . GLU A 1 163 ? -47.532 -19.380 48.259 1.00 43.88 163 GLU A O 1
ATOM 1327 N N . ASN A 1 164 ? -47.110 -21.541 47.907 1.00 40.59 164 ASN A N 1
ATOM 1328 C CA . ASN A 1 164 ? -48.321 -22.010 48.562 1.00 40.59 164 ASN A CA 1
ATOM 1329 C C . ASN A 1 164 ? -48.126 -23.455 49.012 1.00 40.59 164 ASN A C 1
ATOM 1331 O O . ASN A 1 164 ? -48.162 -24.415 48.243 1.00 40.59 164 ASN A O 1
ATOM 1335 N N . THR A 1 165 ? -47.867 -23.572 50.307 1.00 45.62 165 THR A N 1
ATOM 1336 C CA . THR A 1 165 ? -47.899 -24.796 51.089 1.00 45.62 165 THR A CA 1
ATOM 1337 C C . THR A 1 165 ? -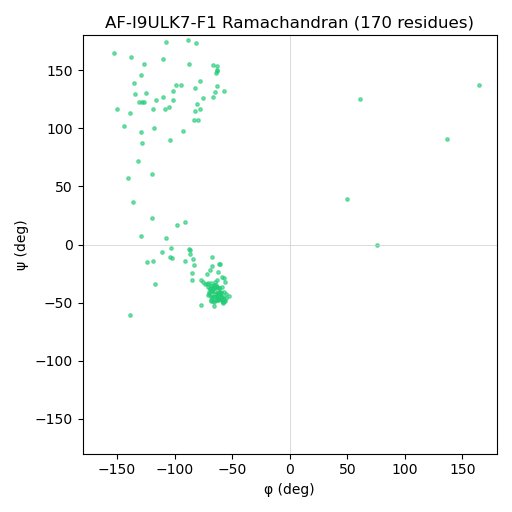49.355 -25.176 51.333 1.00 45.62 165 THR A C 1
ATOM 1339 O O . THR A 1 165 ? -50.084 -24.377 51.890 1.00 45.62 165 THR A O 1
ATOM 1342 N N . TYR A 1 166 ? -49.783 -26.397 51.004 1.00 39.94 166 TYR A N 1
ATOM 1343 C CA . TYR A 1 166 ? -50.817 -27.084 51.789 1.00 39.94 166 TYR A CA 1
ATOM 1344 C C . TYR A 1 166 ? -50.608 -28.595 51.729 1.00 39.94 166 TYR A C 1
ATOM 1346 O O . TYR A 1 166 ? -50.651 -29.245 50.686 1.00 39.94 166 TYR A O 1
ATOM 1354 N N . THR A 1 167 ? -50.344 -29.141 52.910 1.00 45.75 167 THR A N 1
ATOM 1355 C CA . THR A 1 167 ? -50.264 -30.565 53.201 1.00 45.75 167 THR A CA 1
ATOM 1356 C C . THR A 1 167 ? -51.673 -31.142 53.312 1.00 45.75 167 THR A C 1
ATOM 1358 O O . THR A 1 167 ? -52.538 -30.549 53.948 1.00 45.75 167 THR A O 1
ATOM 1361 N N . HIS A 1 168 ? -51.897 -32.351 52.792 1.00 39.62 168 HIS A N 1
ATOM 1362 C CA . HIS A 1 168 ? -52.960 -33.209 53.315 1.00 39.62 168 HIS A CA 1
ATOM 1363 C C . HIS A 1 168 ? -52.496 -34.664 53.412 1.00 39.62 168 HIS A C 1
ATOM 1365 O O . HIS A 1 168 ? -52.245 -35.350 52.425 1.00 39.62 168 HIS A O 1
ATOM 1371 N N . LYS A 1 169 ? -52.389 -35.135 54.659 1.00 48.00 169 LYS A N 1
ATOM 1372 C CA . LYS A 1 169 ? -52.264 -36.548 55.027 1.00 48.00 169 LYS A CA 1
ATOM 1373 C C . LYS A 1 169 ? -53.650 -37.216 55.059 1.00 48.00 169 LYS A C 1
ATOM 1375 O O . LYS A 1 169 ? -54.541 -36.722 55.740 1.00 48.00 169 LYS A O 1
ATOM 1380 N N . ARG A 1 170 ? -53.696 -38.417 54.462 1.00 40.94 170 ARG A N 1
ATOM 1381 C CA . ARG A 1 170 ? -54.421 -39.663 54.828 1.00 40.94 170 ARG A CA 1
ATOM 1382 C C . ARG A 1 170 ? -55.958 -39.709 54.925 1.00 40.94 170 ARG A C 1
ATOM 1384 O O . ARG A 1 170 ? -56.537 -39.149 55.848 1.00 40.94 170 ARG A O 1
ATOM 1391 N N . ARG A 1 171 ? -56.526 -40.668 54.173 1.00 42.41 171 ARG A N 1
ATOM 1392 C CA . ARG A 1 171 ? -57.341 -41.864 54.563 1.00 42.41 171 ARG A CA 1
ATOM 1393 C C . ARG A 1 171 ? -58.039 -42.351 53.273 1.00 42.41 171 ARG A C 1
ATOM 1395 O O . ARG A 1 171 ? -58.499 -41.500 52.532 1.00 42.41 171 ARG A O 1
ATOM 1402 N N . ARG A 1 172 ? -58.152 -43.624 52.898 1.00 50.03 172 ARG A N 1
ATOM 1403 C CA . ARG A 1 172 ? -58.056 -44.946 53.531 1.00 50.03 172 ARG A CA 1
ATOM 1404 C C . ARG A 1 172 ? -57.572 -45.935 52.474 1.00 50.03 172 ARG A C 1
ATOM 1406 O O . ARG A 1 172 ? -57.869 -45.675 51.290 1.00 50.03 172 ARG A O 1
#

Organism: NCBI:txid992061

InterPro domains:
  IPR014942 Nucleotidyl transferase AbiEii toxin, Type IV TA system [PF08843] (2-96)

Solvent-accessible surface area (backbone atoms only — not comparable to full-atom values): 10475 Å² total; per-residue (Å²): 108,47,76,48,64,53,94,91,43,80,66,80,45,78,47,87,67,85,85,80,84,84,81,68,76,56,76,95,49,52,40,75,59,98,89,40,84,38,79,38,67,51,60,52,53,50,53,44,44,28,38,57,65,76,36,97,71,56,48,93,53,40,66,51,58,54,50,50,39,51,42,55,74,75,45,52,86,56,52,49,66,67,58,22,47,54,46,26,65,66,27,69,49,34,69,56,49,36,66,72,27,52,66,47,33,66,69,34,85,90,34,53,89,77,59,61,56,65,59,47,29,46,51,36,26,51,51,24,48,52,52,31,54,51,45,53,52,52,52,54,54,51,52,57,52,49,54,58,52,59,59,63,69,64,71,82,77,79,83,86,86,75,88,80,88,78,89,83,86,88,87,132

Secondary structure (DSSP, 8-state):
-EEE--SS--S-EEE------SSPPPGGGEEEETTEEEE-HHHHHHHHHIIIIISTT----HHHHHHHHHHHHH-GGG--HHHHHHHHHHTS-HHHHHHHHHHHHHH-TTTTTT--HHHHHHHHHHHHHHHHHHHHHHHHHHHHHHHHHHHHTTGGG---------------

Mean predicted aligned error: 9.02 Å